Protein AF-A0A357WTW3-F1 (afdb_monomer_lite)

Foldseek 3Di:
DWDKAFLVLEAEDPPDPDDQDPDPVLVVLLVCCLVPNDPDAFEWEDDPPDPSHIYTPDDPSVSVSCVVNVNGITTYDYDYPPPPDDDDDDPDDDD

pLDDT: mean 79.81, std 17.02, range [40.06, 94.88]

Radius of gyration: 13.72 Å; chains: 1; bounding box: 32×30×41 Å

Structure (mmCIF, N/CA/C/O backbone):
data_AF-A0A357WTW3-F1
#
_entry.id   AF-A0A357WTW3-F1
#
loop_
_atom_site.group_PDB
_atom_site.id
_atom_site.type_symbol
_atom_site.label_atom_id
_atom_site.label_alt_id
_atom_site.label_comp_id
_atom_site.label_asym_id
_atom_site.label_entity_id
_atom_site.label_seq_id
_atom_site.pdbx_PDB_ins_code
_atom_site.Cartn_x
_atom_site.Cartn_y
_atom_site.Cartn_z
_atom_site.occupancy
_atom_site.B_iso_or_equiv
_atom_site.auth_seq_id
_atom_site.auth_comp_id
_atom_site.auth_asym_id
_atom_site.auth_atom_id
_atom_site.pdbx_PDB_model_num
ATOM 1 N N . MET A 1 1 ? 1.920 -7.449 13.631 1.00 75.19 1 MET A N 1
ATOM 2 C CA . MET A 1 1 ? 1.579 -8.276 12.451 1.00 75.19 1 MET A CA 1
ATOM 3 C C . MET A 1 1 ? 0.973 -7.347 11.413 1.00 75.19 1 MET A C 1
ATOM 5 O O . MET A 1 1 ? 0.325 -6.398 11.845 1.00 75.19 1 MET A O 1
ATOM 9 N N . PRO A 1 2 ? 1.226 -7.540 10.109 1.00 86.69 2 PRO A N 1
ATOM 10 C CA . PRO A 1 2 ? 0.560 -6.745 9.084 1.00 86.69 2 PRO A CA 1
ATOM 11 C C . PRO A 1 2 ? -0.946 -7.013 9.106 1.00 86.69 2 PRO A C 1
ATOM 13 O O . PRO A 1 2 ? -1.372 -8.128 9.407 1.00 86.69 2 PRO A O 1
ATOM 16 N N . VAL A 1 3 ? -1.722 -5.979 8.811 1.00 91.81 3 VAL A N 1
ATOM 17 C CA . VAL A 1 3 ? -3.176 -6.032 8.651 1.00 91.81 3 VAL A CA 1
ATOM 18 C C . VAL A 1 3 ? -3.519 -5.675 7.212 1.00 91.81 3 VAL A C 1
ATOM 20 O O . VAL A 1 3 ? -2.810 -4.883 6.592 1.00 91.81 3 VAL A O 1
ATOM 23 N N . ASN A 1 4 ? -4.567 -6.278 6.666 1.00 93.50 4 ASN A N 1
ATOM 24 C CA . ASN A 1 4 ? -5.060 -5.908 5.347 1.00 93.50 4 ASN A CA 1
ATOM 25 C C . ASN A 1 4 ? -5.895 -4.639 5.493 1.00 93.50 4 ASN A C 1
ATOM 27 O O . ASN A 1 4 ? -6.804 -4.609 6.317 1.00 93.50 4 ASN A O 1
ATOM 31 N N . ILE A 1 5 ? -5.542 -3.606 4.732 1.00 92.69 5 ILE A N 1
ATOM 32 C CA . ILE A 1 5 ? -6.248 -2.325 4.721 1.00 92.69 5 ILE A CA 1
ATOM 33 C C . ILE A 1 5 ? -6.783 -2.101 3.303 1.00 92.69 5 ILE A C 1
ATOM 35 O O . ILE A 1 5 ? -6.017 -2.290 2.345 1.00 92.69 5 ILE A O 1
ATOM 39 N N . PRO A 1 6 ? -8.064 -1.726 3.149 1.00 94.56 6 PRO A N 1
ATOM 40 C CA . PRO A 1 6 ? -8.623 -1.286 1.883 1.00 94.56 6 PRO A CA 1
ATOM 41 C C . PRO A 1 6 ? -7.774 -0.190 1.243 1.00 94.56 6 PRO A C 1
ATOM 43 O O . PRO A 1 6 ? -7.357 0.765 1.895 1.00 94.56 6 PRO A O 1
ATOM 46 N N . VAL A 1 7 ? -7.533 -0.304 -0.061 1.00 92.38 7 VAL A N 1
ATOM 47 C CA . VAL A 1 7 ? -6.778 0.710 -0.813 1.00 92.38 7 VAL A CA 1
ATOM 48 C C . VAL A 1 7 ? -7.457 2.081 -0.739 1.00 92.38 7 VAL A C 1
ATOM 50 O O . VAL A 1 7 ? -6.773 3.093 -0.678 1.00 92.38 7 VAL A O 1
ATOM 53 N N . GLU A 1 8 ? -8.789 2.116 -0.654 1.00 91.31 8 GLU A N 1
ATOM 54 C CA . GLU A 1 8 ? -9.576 3.349 -0.499 1.00 91.31 8 GLU A CA 1
ATOM 55 C C . GLU A 1 8 ? -9.382 4.063 0.852 1.00 91.31 8 GLU A C 1
ATOM 57 O O . GLU A 1 8 ? -9.597 5.270 0.945 1.00 91.31 8 GLU A O 1
ATOM 62 N N . GLU A 1 9 ? -8.942 3.339 1.885 1.00 92.06 9 GLU A N 1
ATOM 63 C CA . GLU A 1 9 ? -8.636 3.883 3.215 1.00 92.06 9 GLU A CA 1
ATOM 64 C C . GLU A 1 9 ? -7.176 4.356 3.328 1.00 92.06 9 GLU A C 1
ATOM 66 O O . GLU A 1 9 ? -6.776 4.925 4.350 1.00 92.06 9 GLU A O 1
ATOM 71 N N . LEU A 1 10 ? -6.367 4.127 2.285 1.00 90.81 10 LEU A N 1
ATOM 72 C CA . LEU A 1 10 ? -4.954 4.479 2.230 1.00 90.81 10 LEU A CA 1
ATOM 73 C C . LEU A 1 10 ? -4.732 5.756 1.433 1.00 90.81 10 LEU A C 1
ATOM 75 O O . LEU A 1 10 ? -4.928 5.817 0.223 1.00 90.81 10 LEU A O 1
ATOM 79 N N . HIS A 1 11 ? -4.209 6.764 2.118 1.00 88.00 11 HIS A N 1
ATOM 80 C CA . HIS A 1 11 ? -3.904 8.059 1.531 1.00 88.00 11 HIS A CA 1
ATOM 81 C C . HIS A 1 11 ? -2.402 8.202 1.313 1.00 88.00 11 HIS A C 1
ATOM 83 O O . HIS A 1 11 ? -1.615 7.881 2.209 1.00 88.00 11 HIS A O 1
ATOM 89 N N . PRO A 1 12 ? -1.962 8.688 0.145 1.00 82.19 12 PRO A N 1
ATOM 90 C CA . PRO A 1 12 ? -0.569 9.059 -0.041 1.00 82.19 12 PRO A CA 1
ATOM 91 C C . PRO A 1 12 ? -0.216 10.231 0.882 1.00 82.19 12 PRO A C 1
ATOM 93 O O . PRO A 1 12 ? -1.041 11.113 1.114 1.00 82.19 12 PRO A O 1
ATOM 96 N N . PHE A 1 13 ? 1.018 10.265 1.383 1.00 77.88 13 PHE A N 1
ATOM 97 C CA . PHE A 1 13 ? 1.445 11.338 2.280 1.00 77.88 13 PHE A CA 1
ATOM 98 C C . PHE A 1 13 ? 1.569 12.684 1.544 1.00 77.88 13 PHE A C 1
ATOM 100 O O . PHE A 1 13 ? 2.252 12.803 0.514 1.00 77.88 13 PHE A O 1
ATOM 107 N N . GLU A 1 14 ? 0.894 13.709 2.075 1.00 62.12 14 GLU A N 1
ATOM 108 C CA . GLU A 1 14 ? 0.852 15.048 1.481 1.00 62.12 14 GLU A CA 1
ATOM 109 C C . GLU A 1 14 ? 2.244 15.704 1.537 1.00 62.12 14 GLU A C 1
ATOM 111 O O . GLU A 1 14 ? 2.755 16.060 2.597 1.00 62.12 14 GLU A O 1
ATOM 116 N N . GLY A 1 15 ? 2.875 15.882 0.371 1.00 59.62 15 GLY A N 1
ATOM 117 C CA . GLY A 1 15 ? 4.175 16.554 0.248 1.00 59.62 15 GLY A CA 1
ATOM 118 C C . GLY A 1 15 ? 5.341 15.666 -0.184 1.00 59.62 15 GLY A C 1
ATOM 119 O O . GLY A 1 15 ? 6.485 16.124 -0.152 1.00 59.62 15 GLY A O 1
ATOM 120 N N . HIS A 1 16 ? 5.099 14.429 -0.630 1.00 56.66 16 HIS A N 1
ATOM 121 C CA . HIS A 1 16 ? 6.171 13.634 -1.229 1.00 56.66 16 HIS A CA 1
ATOM 122 C C . HIS A 1 16 ? 6.721 14.284 -2.514 1.00 56.66 16 HIS A C 1
ATOM 124 O O . HIS A 1 16 ? 5.978 14.479 -3.478 1.00 56.66 16 HIS A O 1
ATOM 130 N N . PRO A 1 17 ? 8.040 14.559 -2.590 1.00 53.78 17 PRO A N 1
ATOM 131 C CA . PRO A 1 17 ? 8.672 15.080 -3.804 1.00 53.78 17 PRO A CA 1
ATOM 132 C C . PRO A 1 17 ? 8.793 14.016 -4.909 1.00 53.78 17 PRO A C 1
ATOM 134 O O . PRO A 1 17 ? 9.093 14.343 -6.057 1.00 53.78 17 PRO A O 1
ATOM 137 N N . TYR A 1 18 ? 8.558 12.744 -4.574 1.00 59.53 18 TYR A N 1
ATOM 138 C CA . TYR A 1 18 ? 8.647 11.619 -5.495 1.00 59.53 18 TYR A CA 1
ATOM 139 C C . TYR A 1 18 ? 7.283 11.325 -6.109 1.00 59.53 18 TYR A C 1
ATOM 141 O O . TYR A 1 18 ? 6.383 10.813 -5.447 1.00 59.53 18 TYR A O 1
ATOM 149 N N . LYS A 1 19 ? 7.149 11.619 -7.403 1.00 65.38 19 LYS A N 1
ATOM 150 C CA . LYS A 1 19 ? 6.047 11.098 -8.209 1.00 65.38 19 LYS A CA 1
ATOM 151 C C . LYS A 1 19 ? 6.353 9.651 -8.560 1.00 65.38 19 LYS A C 1
ATOM 153 O O . LYS A 1 19 ? 7.460 9.346 -9.003 1.00 65.38 19 LYS A O 1
ATOM 158 N N . VAL A 1 20 ? 5.377 8.774 -8.363 1.00 70.38 20 VAL A N 1
ATOM 159 C CA . VAL A 1 20 ? 5.461 7.413 -8.883 1.00 70.38 20 VAL A CA 1
ATOM 160 C C . VAL A 1 20 ? 5.549 7.503 -10.407 1.00 70.38 20 VAL A C 1
ATOM 162 O O . VAL A 1 20 ? 4.707 8.137 -11.043 1.00 70.38 20 VAL A O 1
ATOM 165 N N . LEU A 1 21 ? 6.616 6.943 -10.975 1.00 79.75 21 LEU A N 1
ATOM 166 C CA . LEU A 1 21 ? 6.813 6.880 -12.416 1.00 79.75 21 LEU A CA 1
ATOM 167 C C . LEU A 1 21 ? 6.175 5.598 -12.940 1.00 79.75 21 LEU A C 1
ATOM 169 O O . LEU A 1 21 ? 6.381 4.521 -12.384 1.00 79.75 21 LEU A O 1
ATOM 173 N N . ASP A 1 22 ? 5.416 5.737 -14.019 1.00 80.50 22 ASP A N 1
ATOM 174 C CA . ASP A 1 22 ? 4.840 4.621 -14.764 1.00 80.50 22 ASP A CA 1
ATOM 175 C C . ASP A 1 22 ? 5.837 4.115 -15.811 1.00 80.50 22 ASP A C 1
ATOM 177 O O . ASP A 1 22 ? 5.620 4.220 -17.016 1.00 80.50 22 ASP A O 1
ATOM 181 N N . ASP A 1 23 ? 6.972 3.632 -15.316 1.00 87.25 23 ASP A N 1
ATOM 182 C CA . ASP A 1 23 ? 8.053 3.038 -16.097 1.00 87.25 23 ASP A CA 1
ATOM 183 C C . ASP A 1 23 ? 7.863 1.520 -16.286 1.00 87.25 23 ASP A C 1
ATOM 185 O O . ASP A 1 23 ? 6.935 0.901 -15.757 1.00 87.25 23 ASP A O 1
ATOM 189 N N . ASP A 1 24 ? 8.758 0.892 -17.052 1.00 89.31 24 ASP A N 1
ATOM 190 C CA . ASP A 1 24 ? 8.748 -0.563 -17.236 1.00 89.31 24 ASP A CA 1
ATOM 191 C C . ASP A 1 24 ? 8.922 -1.315 -15.904 1.00 89.31 24 ASP A C 1
ATOM 193 O O . ASP A 1 24 ? 8.305 -2.361 -15.699 1.00 89.31 24 ASP A O 1
ATOM 197 N N . GLU A 1 25 ? 9.680 -0.757 -14.951 1.00 88.31 25 GLU A N 1
ATOM 198 C CA . GLU A 1 25 ? 9.829 -1.331 -13.608 1.00 88.31 25 GLU A CA 1
ATOM 199 C C . GLU A 1 25 ? 8.505 -1.334 -12.831 1.00 88.31 25 GLU A C 1
ATOM 201 O O . GLU A 1 25 ? 8.218 -2.274 -12.087 1.00 88.31 25 GLU A O 1
ATOM 206 N N . MET A 1 26 ? 7.668 -0.307 -13.004 1.00 89.31 26 MET A N 1
ATOM 207 C CA . MET A 1 26 ? 6.314 -0.269 -12.457 1.00 89.31 26 MET A CA 1
ATOM 208 C C . MET A 1 26 ? 5.451 -1.375 -13.056 1.00 89.31 26 MET A C 1
ATOM 210 O O . MET A 1 26 ? 4.776 -2.077 -12.308 1.00 89.31 26 MET A O 1
ATOM 214 N N . ASN A 1 27 ? 5.494 -1.579 -14.373 1.00 90.19 27 ASN A N 1
ATOM 215 C CA . ASN A 1 27 ? 4.725 -2.648 -15.015 1.00 90.19 27 ASN A CA 1
ATOM 216 C C . ASN A 1 27 ? 5.158 -4.031 -14.507 1.00 90.19 27 ASN A C 1
ATOM 218 O O . ASN A 1 27 ? 4.310 -4.850 -14.156 1.00 90.19 27 ASN A O 1
ATOM 222 N N . MET A 1 28 ? 6.467 -4.260 -14.354 1.00 90.69 28 MET A N 1
ATOM 223 C CA . MET A 1 28 ? 6.989 -5.489 -13.743 1.00 90.69 28 MET A CA 1
ATOM 224 C C . MET A 1 28 ? 6.508 -5.665 -12.295 1.00 90.69 28 MET A C 1
ATOM 226 O O . MET A 1 28 ? 6.185 -6.778 -11.873 1.00 90.69 28 MET A O 1
ATOM 230 N N . LEU A 1 29 ? 6.439 -4.576 -11.521 1.00 90.00 29 LEU A N 1
ATOM 231 C CA . LEU A 1 29 ? 5.926 -4.602 -10.153 1.00 90.00 29 LEU A CA 1
ATOM 232 C C . LEU A 1 29 ? 4.426 -4.928 -10.115 1.00 90.00 29 LEU A C 1
ATOM 234 O O . LEU A 1 29 ? 4.015 -5.739 -9.287 1.00 90.00 29 LEU A O 1
ATOM 238 N N . VAL A 1 30 ? 3.629 -4.348 -11.016 1.00 92.50 30 VAL A N 1
ATOM 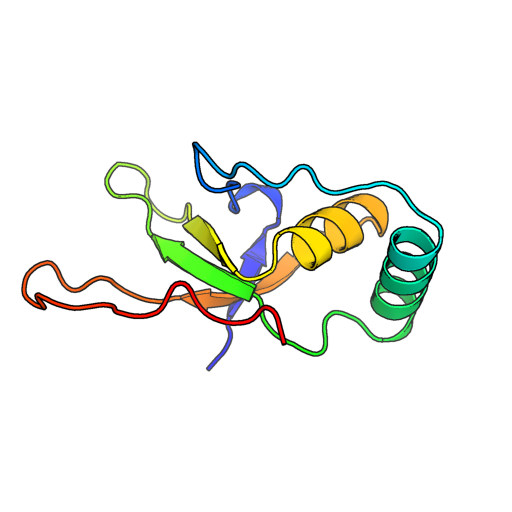239 C CA . VAL A 1 30 ? 2.194 -4.641 -11.170 1.00 92.50 30 VAL A CA 1
ATOM 240 C C . VAL A 1 30 ? 1.985 -6.119 -11.494 1.00 92.50 30 VAL A C 1
ATOM 242 O O . VAL A 1 30 ? 1.235 -6.785 -10.786 1.00 92.50 30 VAL A O 1
ATOM 245 N N . GLU A 1 31 ? 2.685 -6.662 -12.493 1.00 92.94 31 GLU A N 1
ATOM 246 C CA . GLU A 1 31 ? 2.581 -8.083 -12.860 1.00 92.94 31 GLU A CA 1
ATOM 247 C C . GLU A 1 31 ? 2.976 -9.009 -11.701 1.00 92.94 31 GLU A C 1
ATOM 249 O O . GLU A 1 31 ? 2.306 -10.008 -11.422 1.00 92.94 31 GLU A O 1
ATOM 254 N N . SER A 1 32 ? 4.051 -8.664 -10.986 1.00 92.38 32 SER A N 1
ATOM 255 C CA . SER A 1 32 ? 4.498 -9.414 -9.811 1.00 92.38 32 SER A CA 1
ATOM 256 C C . SER A 1 32 ? 3.436 -9.416 -8.711 1.00 92.38 32 SER A C 1
ATOM 258 O O . SER A 1 32 ? 3.095 -10.477 -8.183 1.00 92.38 32 SER A O 1
ATOM 260 N N . ILE A 1 33 ? 2.853 -8.251 -8.417 1.00 92.38 33 ILE A N 1
ATOM 261 C CA . ILE A 1 33 ? 1.792 -8.089 -7.419 1.00 92.38 33 ILE A CA 1
ATOM 262 C C . ILE A 1 33 ? 0.515 -8.829 -7.835 1.00 92.38 33 ILE A C 1
ATOM 264 O O . ILE A 1 33 ? -0.108 -9.469 -6.993 1.00 92.38 33 ILE A O 1
ATOM 268 N N . GLN A 1 34 ? 0.149 -8.832 -9.117 1.00 90.56 34 GLN A N 1
ATOM 269 C CA . GLN A 1 34 ? -0.990 -9.614 -9.609 1.00 90.56 34 GLN A CA 1
ATOM 270 C C . GLN A 1 34 ? -0.783 -11.121 -9.430 1.00 90.56 34 GLN A C 1
ATOM 272 O O . GLN A 1 34 ? -1.723 -11.847 -9.110 1.00 90.56 34 GLN A O 1
ATOM 277 N N . LYS A 1 35 ? 0.446 -11.606 -9.632 1.00 91.81 35 LYS A N 1
ATOM 278 C CA . LYS A 1 35 ? 0.760 -13.037 -9.577 1.00 91.81 35 LYS A CA 1
ATOM 279 C C . LYS A 1 35 ? 0.995 -13.557 -8.159 1.00 91.81 35 LYS A C 1
ATOM 281 O O . LYS A 1 35 ? 0.639 -14.695 -7.858 1.00 91.81 35 LYS A O 1
ATOM 286 N N . HIS A 1 36 ? 1.644 -12.761 -7.317 1.00 90.81 36 HIS A N 1
ATOM 287 C CA . HIS A 1 36 ? 2.146 -13.186 -6.008 1.00 90.81 36 HIS A CA 1
ATOM 288 C C . HIS A 1 36 ? 1.532 -12.418 -4.834 1.00 90.81 36 HIS A C 1
ATOM 290 O O . HIS A 1 36 ? 1.768 -12.782 -3.683 1.00 90.81 36 HIS A O 1
ATOM 296 N N . GLY A 1 37 ? 0.743 -11.378 -5.103 1.00 88.25 37 GLY A N 1
ATOM 297 C CA . GLY A 1 37 ? 0.306 -10.429 -4.090 1.00 88.25 37 GLY A CA 1
ATOM 298 C C . GLY A 1 37 ? 1.446 -9.527 -3.618 1.00 88.25 37 GLY A C 1
ATOM 299 O O . GLY A 1 37 ? 2.555 -9.504 -4.160 1.00 88.25 37 GLY A O 1
ATOM 300 N N . ILE A 1 38 ? 1.172 -8.762 -2.567 1.00 89.88 38 ILE A N 1
ATOM 301 C CA . ILE A 1 38 ? 2.154 -7.863 -1.963 1.00 89.88 38 ILE A CA 1
ATOM 302 C C . ILE A 1 38 ? 2.944 -8.636 -0.909 1.00 89.88 38 ILE A C 1
ATOM 304 O O . ILE A 1 38 ? 2.442 -8.939 0.170 1.00 89.88 38 ILE A O 1
ATOM 308 N N . LEU A 1 39 ? 4.201 -8.939 -1.227 1.00 87.44 39 LEU A N 1
ATOM 309 C CA . LEU A 1 39 ? 5.093 -9.700 -0.344 1.00 87.44 39 LEU A CA 1
ATOM 310 C C . LEU A 1 39 ? 5.608 -8.866 0.835 1.00 87.44 39 LEU A C 1
ATOM 312 O O . LEU A 1 39 ? 5.746 -9.367 1.949 1.00 87.44 39 LEU A O 1
ATOM 316 N N . SER A 1 40 ? 5.888 -7.587 0.583 1.00 87.69 40 SER A N 1
ATOM 317 C CA . SER A 1 40 ? 6.388 -6.653 1.590 1.00 87.69 40 SER A CA 1
ATOM 318 C C . SER A 1 40 ? 5.275 -5.687 1.979 1.00 87.69 40 SER A C 1
ATOM 320 O O . SER A 1 40 ? 4.841 -4.920 1.109 1.00 87.69 40 SER A O 1
ATOM 322 N N . PRO A 1 41 ? 4.839 -5.660 3.251 1.00 92.06 41 PRO A N 1
ATOM 323 C CA . PRO A 1 41 ? 3.751 -4.793 3.670 1.00 92.06 41 PRO A CA 1
ATOM 324 C C . PRO A 1 41 ? 4.121 -3.313 3.533 1.00 92.06 41 PRO A C 1
ATOM 326 O O . PRO A 1 41 ? 5.296 -2.929 3.608 1.00 92.06 41 PRO A O 1
ATOM 329 N N . LEU A 1 42 ? 3.110 -2.479 3.312 1.00 92.00 42 LEU A N 1
ATOM 330 C CA . LEU A 1 42 ? 3.242 -1.026 3.358 1.00 92.00 42 LEU A CA 1
ATOM 331 C C . LEU A 1 42 ? 3.454 -0.582 4.810 1.00 92.00 42 LEU A C 1
ATOM 333 O O . LEU A 1 42 ? 3.114 -1.307 5.741 1.00 92.00 42 LEU A O 1
ATOM 337 N N . ILE A 1 43 ? 4.021 0.603 5.014 1.00 91.19 43 ILE A N 1
ATOM 338 C CA . ILE A 1 43 ? 4.094 1.223 6.342 1.00 91.19 43 ILE A CA 1
ATOM 339 C C . ILE A 1 43 ? 3.156 2.411 6.322 1.00 91.19 43 ILE A C 1
ATOM 341 O O . ILE A 1 43 ? 3.291 3.283 5.462 1.00 91.19 43 ILE A O 1
ATOM 345 N N . VAL A 1 44 ? 2.221 2.431 7.261 1.00 91.25 44 VAL A N 1
ATOM 346 C CA . VAL A 1 44 ? 1.152 3.425 7.309 1.00 91.25 44 VAL A CA 1
ATOM 347 C C . VAL A 1 44 ? 1.023 3.980 8.717 1.00 91.25 44 VAL A C 1
ATOM 349 O O . VAL A 1 44 ? 1.406 3.316 9.678 1.00 91.25 44 VAL A O 1
ATOM 352 N N . ARG A 1 45 ? 0.467 5.176 8.865 1.00 88.50 45 ARG A N 1
ATOM 353 C CA . ARG A 1 45 ? 0.095 5.746 10.165 1.00 88.50 45 ARG A CA 1
ATOM 354 C C . ARG A 1 45 ? -1.381 6.137 10.163 1.00 88.50 45 ARG A C 1
ATOM 356 O O . ARG A 1 45 ? -1.883 6.499 9.107 1.00 88.50 45 ARG A O 1
ATOM 363 N N . PRO A 1 46 ? -2.084 6.087 11.301 1.00 88.56 46 PRO A N 1
ATOM 364 C CA . PRO A 1 46 ? -3.461 6.569 11.367 1.00 88.56 46 PRO A CA 1
ATOM 365 C C . PRO A 1 46 ? -3.525 8.086 11.131 1.00 88.56 46 PRO A C 1
ATOM 367 O O . PRO A 1 46 ? -2.665 8.826 11.618 1.00 88.56 46 PRO A O 1
ATOM 370 N N . LEU A 1 47 ? -4.550 8.551 10.414 1.00 85.69 47 LEU A N 1
ATOM 371 C CA . LEU A 1 47 ? -4.826 9.978 10.241 1.00 85.69 47 LEU A CA 1
ATOM 372 C C . LEU A 1 47 ? -5.459 10.565 11.514 1.00 85.69 47 LEU A C 1
ATOM 374 O O . LEU A 1 47 ? -6.405 10.015 12.068 1.00 85.69 47 LEU A O 1
ATOM 378 N N . GLU A 1 48 ? -4.971 11.721 11.984 1.00 76.06 48 GLU A N 1
ATOM 379 C CA . GLU A 1 48 ? -5.410 12.293 13.273 1.00 76.06 48 GLU A CA 1
ATOM 380 C C . GLU A 1 48 ? -6.893 12.702 13.316 1.00 76.06 48 GLU A C 1
ATOM 382 O O . GLU A 1 48 ? -7.469 12.781 14.401 1.00 76.06 48 GLU A O 1
ATOM 387 N N . ASN A 1 49 ? -7.508 12.952 12.155 1.00 74.75 49 ASN A N 1
ATOM 388 C CA . ASN A 1 49 ? -8.865 13.497 12.032 1.00 74.75 49 ASN A CA 1
ATOM 389 C C . ASN A 1 49 ? -9.877 12.523 11.413 1.00 74.75 49 ASN A C 1
ATOM 391 O O . ASN A 1 49 ? -11.014 12.920 11.155 1.00 74.75 49 ASN A O 1
ATOM 395 N N . LYS A 1 50 ? -9.480 11.276 11.140 1.00 76.12 50 LYS A N 1
ATOM 396 C CA . LYS A 1 50 ? -10.322 10.298 10.451 1.00 76.12 50 LYS A CA 1
ATOM 397 C C . LYS A 1 50 ? -10.146 8.909 11.055 1.00 76.12 50 LYS A C 1
ATOM 399 O O . LYS A 1 50 ? -9.027 8.433 11.211 1.00 76.12 50 LYS A O 1
ATOM 404 N N . THR A 1 51 ? -11.254 8.289 11.444 1.00 78.44 51 THR A N 1
ATOM 405 C CA . THR A 1 51 ? -11.257 6.917 11.967 1.00 78.44 51 THR A CA 1
ATOM 406 C C . THR A 1 51 ? -11.113 5.947 10.800 1.00 78.44 51 THR A C 1
ATOM 408 O O . THR A 1 51 ? -11.718 6.181 9.760 1.00 78.44 51 THR A O 1
ATOM 411 N N . ASP A 1 52 ? -10.288 4.915 10.974 1.00 82.25 52 ASP A N 1
ATOM 412 C CA . ASP A 1 52 ? -10.038 3.861 9.978 1.00 82.25 52 ASP A CA 1
ATOM 413 C C . ASP A 1 52 ? -9.402 4.335 8.657 1.00 82.25 52 ASP A C 1
ATOM 415 O O . ASP A 1 52 ? -9.287 3.565 7.717 1.00 82.25 52 ASP A O 1
ATOM 419 N N . GLU A 1 53 ? -8.900 5.571 8.587 1.00 89.69 53 GLU A N 1
ATOM 420 C CA . GLU A 1 53 ? -8.101 6.026 7.448 1.00 89.69 53 GLU A CA 1
ATOM 421 C C . GLU A 1 53 ? -6.626 6.167 7.836 1.00 89.69 53 GLU A C 1
ATOM 423 O O . GLU A 1 53 ? -6.267 6.625 8.931 1.00 89.69 53 GLU A O 1
ATOM 428 N N . TYR A 1 54 ? -5.752 5.790 6.907 1.00 90.69 54 TYR A N 1
ATOM 429 C CA . TYR A 1 54 ? -4.320 5.714 7.137 1.00 90.69 54 TYR A CA 1
ATOM 430 C C . TYR A 1 54 ? -3.550 6.457 6.057 1.00 90.69 54 TYR A C 1
ATOM 432 O O . TYR A 1 54 ? -3.907 6.460 4.887 1.00 90.69 54 TYR A O 1
ATOM 440 N N . GLU A 1 55 ? -2.437 7.052 6.451 1.00 89.75 55 GLU A N 1
ATOM 441 C CA . GLU A 1 55 ? -1.505 7.703 5.550 1.00 89.75 55 GLU A CA 1
ATOM 442 C C . GLU A 1 55 ? -0.294 6.800 5.313 1.00 89.75 55 GLU A C 1
ATOM 444 O O . GLU A 1 55 ? 0.321 6.296 6.260 1.00 89.75 55 GLU A O 1
ATOM 449 N N . VAL A 1 56 ? 0.066 6.594 4.050 1.00 89.81 56 VAL A N 1
ATOM 450 C CA . VAL A 1 56 ? 1.205 5.767 3.659 1.00 89.81 56 VAL A CA 1
ATOM 451 C C . VAL A 1 56 ? 2.503 6.527 3.895 1.00 89.81 56 VAL A C 1
ATOM 453 O O . VAL A 1 56 ? 2.784 7.534 3.261 1.00 89.81 56 VAL A O 1
ATOM 456 N N . ILE A 1 57 ? 3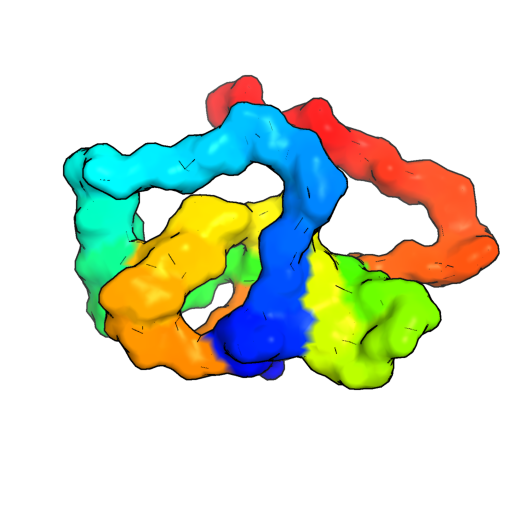.337 6.000 4.787 1.00 87.75 57 ILE A N 1
ATOM 457 C CA . ILE A 1 57 ? 4.677 6.523 5.074 1.00 87.75 57 ILE A CA 1
ATOM 458 C C . ILE A 1 57 ? 5.709 5.903 4.130 1.00 87.75 57 ILE A C 1
ATOM 460 O O . ILE A 1 57 ? 6.636 6.568 3.672 1.00 87.75 57 ILE A O 1
ATOM 464 N N . SER A 1 58 ? 5.556 4.613 3.817 1.00 87.62 58 SER A N 1
ATOM 465 C CA . SER A 1 58 ? 6.450 3.893 2.909 1.00 87.62 58 SER A CA 1
ATOM 466 C C . SER A 1 58 ? 5.708 2.837 2.102 1.00 87.62 58 SER A C 1
ATOM 468 O O . SER A 1 58 ? 4.821 2.146 2.601 1.00 87.62 58 SER A O 1
ATOM 470 N N . GLY A 1 59 ? 6.127 2.679 0.844 1.00 88.56 59 GLY A N 1
ATOM 471 C CA . GLY A 1 59 ? 5.503 1.757 -0.100 1.00 88.56 59 GLY A CA 1
ATOM 472 C C . GLY A 1 59 ? 4.605 2.414 -1.146 1.00 88.56 59 GLY A C 1
ATOM 473 O O . GLY A 1 59 ? 3.837 1.703 -1.774 1.00 88.56 59 GLY A O 1
ATOM 474 N N . HIS A 1 60 ? 4.744 3.717 -1.407 1.00 88.50 60 HIS A N 1
ATOM 475 C CA . HIS A 1 60 ? 3.978 4.443 -2.433 1.00 88.50 60 HIS A CA 1
ATOM 476 C C . HIS A 1 60 ? 3.970 3.764 -3.815 1.00 88.50 60 HIS A C 1
ATOM 478 O O . HIS A 1 60 ? 2.912 3.610 -4.413 1.00 88.50 60 HIS A O 1
ATOM 484 N N . ARG A 1 61 ? 5.119 3.265 -4.306 1.00 89.00 61 ARG A N 1
ATOM 485 C CA . ARG A 1 61 ? 5.165 2.500 -5.572 1.00 89.00 61 ARG A CA 1
ATOM 486 C C . ARG A 1 61 ? 4.354 1.200 -5.505 1.00 89.00 61 ARG A C 1
ATOM 488 O O . ARG A 1 61 ? 3.768 0.807 -6.502 1.00 89.00 61 ARG A O 1
ATOM 495 N N . ARG A 1 62 ? 4.319 0.537 -4.342 1.00 90.94 62 ARG A N 1
ATOM 496 C CA . ARG A 1 62 ? 3.537 -0.692 -4.124 1.00 90.94 62 ARG A CA 1
ATOM 497 C C . ARG A 1 62 ? 2.045 -0.393 -4.030 1.00 90.94 62 ARG A C 1
ATOM 499 O O . ARG A 1 62 ? 1.282 -1.159 -4.596 1.00 90.94 62 ARG A O 1
ATOM 506 N N . LEU A 1 63 ? 1.652 0.704 -3.376 1.00 90.69 63 LEU A N 1
ATOM 507 C CA . LEU A 1 63 ? 0.264 1.176 -3.367 1.00 90.69 63 LEU A CA 1
ATOM 508 C C . LEU A 1 63 ? -0.218 1.428 -4.798 1.00 90.69 63 LEU A C 1
ATOM 510 O O . LEU A 1 63 ? -1.182 0.815 -5.231 1.00 90.69 63 LEU A O 1
ATOM 514 N N . HIS A 1 64 ? 0.531 2.228 -5.559 1.00 90.19 64 HIS A N 1
ATOM 515 C CA . HIS A 1 64 ? 0.198 2.546 -6.951 1.00 90.19 64 HIS A CA 1
ATOM 516 C C . HIS A 1 64 ? 0.155 1.304 -7.847 1.00 90.19 64 HIS A C 1
ATOM 518 O O . HIS A 1 64 ? -0.732 1.143 -8.682 1.00 90.19 64 HIS A O 1
ATOM 524 N N . ALA A 1 65 ? 1.095 0.375 -7.661 1.00 91.06 65 ALA A N 1
ATOM 525 C CA . ALA A 1 65 ? 1.073 -0.889 -8.383 1.00 91.06 65 ALA A CA 1
ATOM 526 C C . ALA A 1 65 ? -0.130 -1.766 -7.991 1.00 91.06 65 ALA A C 1
ATOM 528 O O . ALA A 1 65 ? -0.688 -2.438 -8.852 1.00 91.06 65 ALA A O 1
ATOM 529 N N . ALA A 1 66 ? -0.551 -1.750 -6.724 1.00 91.75 66 ALA A N 1
ATOM 530 C CA . ALA A 1 66 ? -1.739 -2.454 -6.249 1.00 91.75 66 ALA A CA 1
ATOM 531 C C . ALA A 1 66 ? -3.028 -1.861 -6.839 1.00 91.75 66 ALA A C 1
ATOM 533 O O . ALA A 1 66 ? -3.872 -2.613 -7.324 1.00 91.75 66 ALA A O 1
ATOM 534 N N . GLU A 1 67 ? -3.131 -0.530 -6.883 1.00 89.88 67 GLU A N 1
ATOM 535 C CA . GLU A 1 67 ? -4.219 0.200 -7.545 1.00 89.88 67 GLU A CA 1
ATOM 536 C C . GLU A 1 67 ? -4.313 -0.190 -9.024 1.00 89.88 67 GLU A C 1
ATOM 538 O O . GLU A 1 67 ? -5.371 -0.592 -9.508 1.00 89.88 67 GLU A O 1
ATOM 543 N N . LYS A 1 68 ? -3.181 -0.164 -9.738 1.00 90.12 68 LYS A N 1
ATOM 544 C CA . LYS A 1 68 ? -3.102 -0.592 -11.142 1.00 90.12 68 LYS A CA 1
ATOM 545 C C . LYS A 1 68 ? -3.413 -2.070 -11.347 1.00 90.12 68 LYS A C 1
ATOM 547 O O . LYS A 1 68 ? -4.005 -2.435 -12.360 1.00 90.12 68 LYS A O 1
ATOM 552 N N . ALA A 1 69 ? -3.013 -2.915 -10.402 1.00 90.50 69 ALA A N 1
ATOM 553 C CA . ALA A 1 69 ? -3.294 -4.343 -10.415 1.00 90.50 69 ALA A CA 1
ATOM 554 C C . ALA A 1 69 ? -4.775 -4.665 -10.147 1.00 90.50 69 ALA A C 1
ATOM 556 O O . ALA A 1 69 ? -5.177 -5.806 -10.380 1.00 90.50 69 ALA A O 1
ATOM 557 N N . GLY A 1 70 ? -5.572 -3.696 -9.677 1.00 91.00 70 GLY A N 1
ATOM 558 C CA . GLY A 1 70 ? -6.962 -3.898 -9.265 1.00 91.00 70 GLY A CA 1
ATOM 559 C C . GLY A 1 70 ? -7.096 -4.614 -7.919 1.00 91.00 70 GLY A C 1
ATOM 560 O O . GLY A 1 70 ? -8.111 -5.261 -7.664 1.00 91.00 70 GLY A O 1
ATOM 561 N N . ILE A 1 71 ? -6.066 -4.547 -7.072 1.00 90.88 71 ILE A N 1
ATOM 562 C CA . ILE A 1 71 ? -6.110 -5.095 -5.718 1.00 90.88 71 ILE A CA 1
ATOM 563 C C . ILE A 1 71 ? -6.906 -4.146 -4.822 1.00 90.88 71 ILE A C 1
ATOM 565 O O . ILE A 1 71 ? -6.652 -2.948 -4.798 1.00 90.88 71 ILE A O 1
ATOM 569 N N . VAL A 1 72 ? -7.855 -4.704 -4.072 1.00 92.19 72 VAL A N 1
ATOM 570 C CA . VAL A 1 72 ? -8.754 -3.940 -3.192 1.00 92.19 72 VAL A CA 1
ATOM 571 C C . VAL A 1 72 ? -8.210 -3.761 -1.777 1.00 92.19 72 VAL A C 1
ATOM 573 O O . VAL A 1 72 ? -8.553 -2.791 -1.115 1.00 92.19 72 VAL A O 1
ATOM 576 N N . GLU A 1 73 ? -7.332 -4.658 -1.324 1.00 93.56 73 GLU A N 1
ATOM 577 C CA . GLU A 1 73 ? -6.750 -4.639 0.019 1.00 93.56 73 GLU A CA 1
ATOM 578 C C . GLU A 1 73 ? -5.258 -4.942 -0.034 1.00 93.56 73 GLU A C 1
ATOM 580 O O . GLU A 1 73 ? -4.817 -5.856 -0.736 1.00 93.56 73 GLU A O 1
ATOM 585 N N . VAL A 1 74 ? -4.472 -4.222 0.761 1.00 93.94 74 VAL A N 1
ATOM 586 C CA . VAL A 1 74 ? -3.019 -4.401 0.810 1.00 93.94 74 VAL A CA 1
ATOM 587 C C . VAL A 1 74 ? -2.549 -4.661 2.239 1.00 93.94 74 VAL A C 1
ATOM 589 O O . VAL A 1 74 ? -3.074 -4.066 3.181 1.00 93.94 74 VAL A O 1
ATOM 592 N N . PRO A 1 75 ? -1.551 -5.538 2.442 1.00 94.88 75 PRO A N 1
ATOM 593 C CA . PRO A 1 75 ? -0.977 -5.749 3.757 1.00 94.88 75 PRO A CA 1
ATOM 594 C C . PRO A 1 75 ? -0.180 -4.508 4.166 1.00 94.88 75 PRO A C 1
ATOM 596 O O . PRO A 1 75 ? 0.714 -4.052 3.447 1.00 94.88 75 PRO A O 1
ATOM 599 N N . ALA A 1 76 ? -0.474 -3.984 5.347 1.00 93.38 76 ALA A N 1
ATOM 600 C CA . ALA A 1 76 ? 0.140 -2.790 5.896 1.00 93.38 76 ALA A CA 1
ATOM 601 C C . ALA A 1 76 ? 0.505 -2.975 7.374 1.00 93.38 76 ALA A C 1
ATOM 603 O O . ALA A 1 76 ? -0.159 -3.672 8.142 1.00 93.38 76 ALA A O 1
ATOM 604 N N . LEU A 1 77 ? 1.600 -2.344 7.780 1.00 92.50 77 LEU A N 1
ATOM 605 C CA . LEU A 1 77 ? 2.034 -2.210 9.159 1.00 92.50 77 LEU A CA 1
ATOM 606 C C . LEU A 1 77 ? 1.615 -0.830 9.655 1.00 92.50 77 LEU A C 1
ATOM 608 O O . LEU A 1 77 ? 2.144 0.183 9.195 1.00 92.50 77 LEU A O 1
ATOM 612 N N . ILE A 1 78 ? 0.674 -0.812 10.598 1.00 89.88 78 ILE A N 1
ATOM 613 C CA . ILE A 1 78 ? 0.217 0.416 11.246 1.00 89.88 78 ILE A CA 1
ATOM 614 C C . ILE A 1 78 ? 1.258 0.832 12.283 1.00 89.88 78 ILE A C 1
ATOM 616 O O . ILE A 1 78 ? 1.448 0.168 13.303 1.00 89.88 78 ILE A O 1
ATOM 620 N N . TYR A 1 79 ? 1.911 1.955 12.023 1.00 86.69 79 TYR A N 1
ATOM 621 C CA . TYR A 1 79 ? 2.798 2.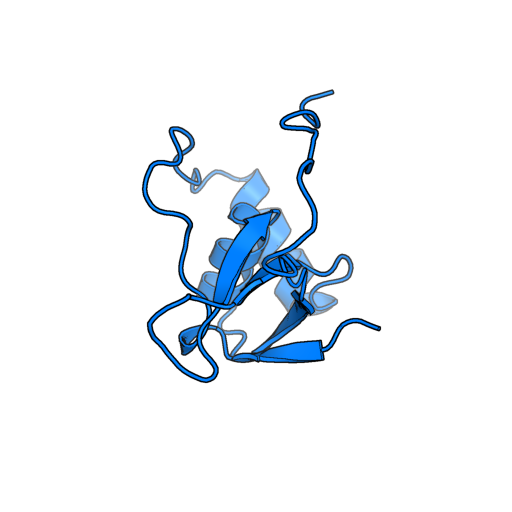628 12.950 1.00 86.69 79 TYR A CA 1
ATOM 622 C C . TYR A 1 79 ? 1.993 3.681 13.715 1.00 86.69 79 TYR A C 1
ATOM 624 O O . TYR A 1 79 ? 1.742 4.785 13.228 1.00 86.69 79 TYR A O 1
ATOM 632 N N . ALA A 1 80 ? 1.545 3.326 14.920 1.00 68.62 80 ALA A N 1
ATOM 633 C CA . ALA A 1 80 ? 0.927 4.287 15.821 1.00 68.62 80 ALA A CA 1
ATOM 634 C C . ALA A 1 80 ? 2.015 5.249 16.312 1.00 68.62 80 ALA A C 1
ATOM 636 O O . ALA A 1 80 ? 2.893 4.867 17.084 1.00 68.62 80 ALA A O 1
ATOM 637 N N . LEU A 1 81 ? 1.966 6.504 15.864 1.00 60.38 81 LEU A N 1
ATOM 638 C CA . LEU A 1 81 ? 2.636 7.584 16.577 1.00 60.38 81 LEU A CA 1
ATOM 639 C C . LEU A 1 81 ? 1.877 7.746 17.898 1.00 60.38 81 LEU A C 1
ATOM 641 O O . LEU A 1 81 ? 0.905 8.496 17.975 1.00 60.38 81 LEU A O 1
ATOM 645 N N . GLU A 1 82 ? 2.251 6.982 18.928 1.00 49.03 82 GLU A N 1
ATOM 646 C CA . GLU A 1 82 ? 1.819 7.291 20.287 1.00 49.03 82 GLU A CA 1
ATOM 647 C C . GLU A 1 82 ? 2.108 8.777 20.510 1.00 49.03 82 GLU A C 1
ATOM 649 O O . GLU A 1 82 ? 3.251 9.221 20.386 1.00 49.03 82 GLU A O 1
ATOM 654 N N . ARG A 1 83 ? 1.074 9.562 20.840 1.00 47.69 83 ARG A N 1
ATOM 655 C CA . ARG A 1 83 ? 1.168 11.012 21.102 1.00 47.69 83 ARG A CA 1
ATOM 656 C C . ARG A 1 83 ? 2.137 11.384 22.249 1.00 47.69 83 ARG A C 1
ATOM 658 O O . ARG A 1 83 ? 2.205 12.545 22.631 1.00 47.69 83 ARG A O 1
ATOM 665 N N . ASN A 1 84 ? 2.896 10.425 22.786 1.00 42.50 84 ASN A N 1
ATOM 666 C CA . ASN A 1 84 ? 3.956 10.582 23.780 1.00 42.50 84 ASN A CA 1
ATOM 667 C C . ASN A 1 84 ? 5.242 9.795 23.440 1.00 42.50 84 ASN A C 1
ATOM 669 O O . ASN A 1 84 ? 5.926 9.314 24.338 1.00 42.50 84 ASN A O 1
ATOM 673 N N . ALA A 1 85 ? 5.618 9.683 22.168 1.00 40.31 85 ALA A N 1
ATOM 674 C CA . ALA A 1 85 ? 6.968 9.263 21.798 1.00 40.31 85 ALA A CA 1
ATOM 675 C C . ALA A 1 85 ? 7.551 10.251 20.788 1.00 40.31 85 ALA A C 1
ATOM 677 O O . ALA A 1 85 ? 7.383 10.139 19.575 1.00 40.31 85 ALA A O 1
ATOM 678 N N . ALA A 1 86 ? 8.247 11.257 21.318 1.00 44.72 86 ALA A N 1
ATOM 679 C CA . ALA A 1 86 ? 9.278 11.943 20.565 1.00 44.72 86 ALA A CA 1
ATOM 680 C C . ALA A 1 86 ? 10.193 10.894 19.899 1.00 44.72 86 ALA A C 1
ATOM 682 O O . ALA A 1 86 ? 10.634 9.967 20.571 1.00 44.72 86 ALA A O 1
ATOM 683 N N . ALA A 1 87 ? 10.494 11.104 18.614 1.00 47.81 87 ALA A N 1
ATOM 684 C CA . ALA A 1 87 ? 11.397 10.330 17.752 1.00 47.81 87 ALA A CA 1
ATOM 685 C C . ALA A 1 87 ? 10.783 9.186 16.923 1.00 47.81 87 ALA A C 1
ATOM 687 O O . ALA A 1 87 ? 10.663 8.056 17.380 1.00 47.81 87 ALA A O 1
ATOM 688 N N . ILE A 1 88 ? 10.579 9.470 15.632 1.00 46.91 88 ILE A N 1
ATOM 689 C CA . ILE A 1 88 ? 10.845 8.547 14.513 1.00 46.91 88 ILE A CA 1
ATOM 690 C C . ILE A 1 88 ? 11.365 9.449 13.378 1.00 46.91 88 ILE A C 1
ATOM 692 O O . ILE A 1 88 ? 10.598 10.212 12.808 1.00 46.91 88 ILE A O 1
ATOM 696 N N . ALA A 1 89 ? 12.663 9.690 13.190 1.00 44.25 89 ALA A N 1
ATOM 697 C CA . ALA A 1 89 ? 13.759 8.784 12.854 1.00 44.25 89 ALA A CA 1
ATOM 698 C C . ALA A 1 89 ? 13.538 8.016 11.534 1.00 44.25 89 ALA A C 1
ATOM 700 O O . ALA A 1 89 ? 12.817 7.028 11.485 1.00 44.25 89 ALA A O 1
ATOM 701 N N . VAL A 1 90 ? 14.312 8.445 10.529 1.00 46.88 90 VAL A N 1
ATOM 702 C CA . VAL A 1 90 ? 14.766 7.705 9.337 1.00 46.88 90 VAL A CA 1
ATOM 703 C C . VAL A 1 90 ? 13.930 7.867 8.058 1.00 46.88 90 VAL A C 1
ATOM 705 O O . VAL A 1 90 ? 13.287 6.955 7.549 1.00 46.88 90 VAL A O 1
ATOM 708 N N . VAL A 1 91 ? 14.071 9.057 7.470 1.00 49.12 91 VAL A N 1
ATOM 709 C CA . VAL A 1 91 ? 14.178 9.235 6.015 1.00 49.12 91 VAL A CA 1
ATOM 710 C C . VAL A 1 91 ? 15.499 8.622 5.532 1.00 49.12 91 VAL A C 1
ATOM 712 O O . VAL A 1 91 ? 16.470 9.339 5.351 1.00 49.12 91 VAL A O 1
ATOM 715 N N . ASP A 1 92 ? 15.589 7.303 5.379 1.00 50.56 92 ASP A N 1
ATOM 716 C CA . ASP A 1 92 ? 16.750 6.702 4.706 1.00 50.56 92 ASP A CA 1
ATOM 717 C C . ASP A 1 92 ? 16.452 5.273 4.250 1.00 50.56 92 ASP A C 1
ATOM 719 O O . ASP A 1 92 ? 16.407 4.335 5.044 1.00 50.56 92 ASP A O 1
ATOM 723 N N . SER A 1 93 ? 16.193 5.118 2.955 1.00 41.97 93 SER A N 1
ATOM 724 C CA . SER A 1 93 ? 16.375 3.874 2.195 1.00 41.97 93 SER A CA 1
ATOM 725 C C . SER A 1 93 ? 16.317 4.223 0.708 1.00 41.97 93 SER A C 1
ATOM 727 O O . SER A 1 93 ? 15.383 3.865 -0.002 1.00 41.97 93 SER A O 1
ATOM 729 N N . ASN A 1 94 ? 17.310 4.998 0.271 1.00 40.06 94 ASN A N 1
ATOM 730 C CA . ASN A 1 94 ? 17.816 4.969 -1.097 1.00 40.06 94 ASN A CA 1
ATOM 731 C C . ASN A 1 94 ? 19.268 4.493 -0.998 1.00 40.06 94 ASN A C 1
ATOM 733 O O . ASN A 1 94 ? 20.177 5.304 -0.822 1.00 40.06 94 ASN A O 1
ATOM 737 N N . LEU A 1 95 ? 19.462 3.179 -1.057 1.00 40.75 95 LEU A N 1
ATOM 738 C CA . LEU A 1 95 ? 20.744 2.552 -1.359 1.00 40.75 95 LEU A CA 1
ATOM 739 C C . LEU A 1 95 ? 20.484 1.248 -2.108 1.00 40.75 95 LEU A C 1
ATOM 741 O O . LEU A 1 95 ? 19.566 0.514 -1.677 1.00 40.75 95 LEU A O 1
#

Secondary structure (DSSP, 8-state):
--EEEEGGGEEE-TT-S-PPP-SHHHHHHHHHHHHH--SS-EEEEE-TTSTT-EEEEE-HHHHHHHHHHT-SEEEEEE----TT-----------

Sequence (95 aa):
MPVNIPVEELHPFEGHPYKVLDDDEMNMLVESIQKHGILSPLIVRPLENKTDEYEVISGHRRLHAAEKAGIVEVPALIYALERNAAAIAVVDSNL

=== Feature glossary ===
Annotated list of the representations used here:

Nearest PDB structures. The Foldseek neighbor list gives the closest experimentally determined structures in the PDB, ranked by structural alignment. TM-score near 1 means near-identical fold; near 0.3 means only rough topology match. This is how one finds what a novel AlphaFold prediction most resembles in the solved-structure universe.

Foldseek 3Di. Foldseek's 3Di representation compresses backbone geometry into a per-residue letter drawn from a learned twenty-state alphabet. It captures the tertiary interaction pattern around each residue — which residues are packed against it in space, regardless of where they are in sequence.

Radius of gyration, Cα contacts, bounding box. Radius of gyration (Rg) is the root-mean-square distance of Cα atoms from their centroid — a single number for overall size and compactness. A globular domain of N residues has Rg ≈ 2.2·N^0.38 Å; an extended or disordered chain has a much larger Rg. The Cα contact count is the number of residue pairs whose Cα atoms are within 8 Å and are more than four positions apart in sequence — a standard proxy for tertiary packing density. The bounding box is the smallest axis-aligned box enclosing all Cα atoms.

InterPro / GO / CATH / organism. The annotation block draws on four external resources. InterPro: which protein families and domains the sequence belongs to. GO: standardized terms for what the protein does, what process it participates in, and where in the cell it acts. CATH: which structural fold it has in the CATH hierarchy. Organism: the species of origin.

mmCIF coordinates. The mmCIF block holds the 3D Cartesian coordinates of each backbone atom (N, Cα, C, O) in ångströms. mmCIF is the PDB's canonical archive format — a tagged-loop text representation of the atomic model.

pLDDT. pLDDT is the predicted lDDT-Cα score: AlphaFold's confidence that the local environment of each residue (all inter-atomic distances within 15 Å) is correctly placed. It is a per-residue number between 0 and 100, with higher meaning more reliable.

Backbone torsions (φ/ψ). φ (phi) and ψ (psi) are the two rotatable backbone dihedrals per residue: φ is the C(i-1)–N–Cα–C torsion, ψ is the N–Cα–C–N(i+1) torsion, both in degrees on (−180°, 180°]. α-helical residues cluster near (−60°, −45°); β-strand residues near (−120°, +130°). A Ramachandran plot is simply a scatter of (φ, ψ) for every residue.

B-factor. For experimental (PDB) structures, the B-factor (temperature factor) quantifies the positional spread of each atom in the crystal — a combination of thermal vibration and static disorder — in units of Å². High B-factors mark flexible loops or poorly resolved regions; low B-factors mark the rigid, well-ordered core.

Secondary structure (3-state, P-SEA). SS3 is a coarse helix/strand/coil call (letters a/b/c) made by the P-SEA algorithm from inter-Cα distances and dihedrals. It is less detailed than DSSP but needs only Cα positions.

Predicted aligned error. Predicted aligned error is AlphaFold's pairwise confidence. Unlike pLDDT (per-residue), PAE is per-residue-pair and captures whether two parts of the structure are correctly placed relative to each other. Units are ångströms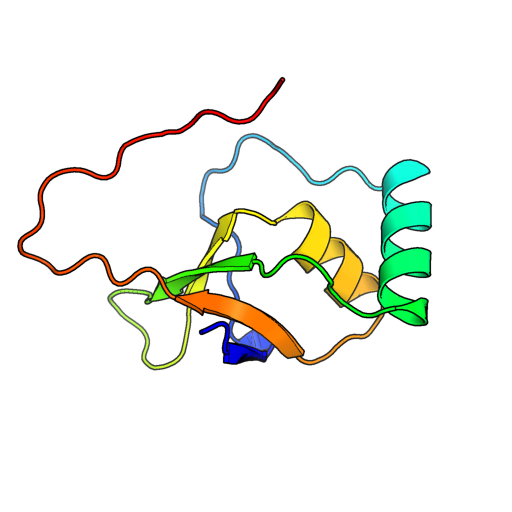 of expected positional error.

Solvent-accessible surface area. Solvent-accessible surface area (SASA) is the area in Å² 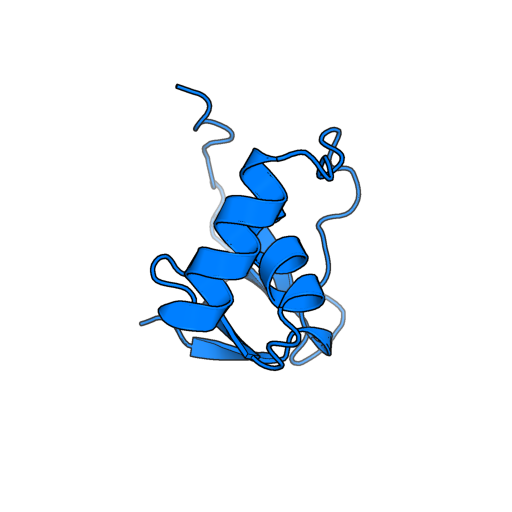traced out by the centre of a 1.4 Å probe sphere (a water molecule) rolled over the protein's van der Waals surface (Shrake–Rupley / Lee–Richards construction). Buried residues have near-zero SASA; fully exposed residues can exceed 200 Å². The total SASA scales roughly with the number of surface residues.

Secondary structure (8-state, DSSP). The SS8 string is DSSP's per-residue secondary-structure call. α-helix (H) means an i→i+4 H-bond ladder; β-strand (E) means the residue participates in a β-sheet; 3₁₀ (G) and π (I) are tighter and wider helices; T/S are turns/bends; '-' is loop.

Rendered structure images. Structure images are PyMOL renders from six orthogonal camera directions. Cartoon representation draws helices as coils and strands as arrows; sticks shows the backbone as bonds; surface shows the solvent-excluded envelope. Rainbow coloring maps sequence position to hue (blue→red, N→C); chain coloring assigns a distinct color per polypeptide.

Sequence. The amino-acid sequence is the protein's primary structure: the linear order of residues from the N-terminus to the C-terminus, written in one-letter code. Everything else here — the 3D coordinates, the secondary structure, the domain annotations — is ultimately a consequence of this string.

Contact-map, Ramachandran, and PAE plots. Three diagnostic plots accompany the record. The Cα contact map visualizes the tertiary structure as a 2D adjacency matrix (8 Å cutoff, sequence-local contacts suppressed). The Ramachandran plot shows the distribution of backbone (φ, ψ) torsions, with points in the α and β basins reflecting secondary structure content. The PAE plot shows AlphaFold's inter-residue confi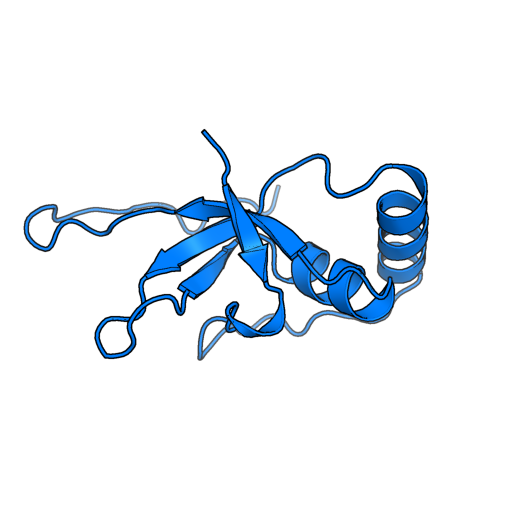dence as a color matrix.